Protein AF-A0AAW4HIA3-F1 (afdb_monomer)

Foldseek 3Di:
DLPDDLCRVCVVVVHDSVVSVVVVVVCCVVCVDVDDDDDDDVVVVVLPDDDDDFDADDPDDPVVVVVVVVVLVVDPNRPDDDDDDDPTD

Solvent-accessible surface area (backbone atoms only — not comparable to full-atom values): 5967 Å² total; per-residue (Å²): 124,86,79,64,50,58,68,58,50,9,61,78,72,76,41,60,49,66,67,38,48,53,50,51,53,48,36,41,76,70,54,78,44,85,76,77,81,84,89,77,68,39,74,86,64,85,53,64,80,82,84,89,84,89,57,70,73,82,93,78,58,85,61,55,61,57,54,48,54,61,54,50,76,71,37,87,87,57,87,78,86,74,88,52,91,72,101,45,64

Nearest PDB structures (foldseek):
  8q90-assembly1_B  TM=9.337E-01  e=5.817E-03  Haloferax mediterranei
  2pn6-assembly1_A  TM=8.960E-01  e=1.430E-02  Sulfurisphaera tokodaii
  2efo-assembly1_A  T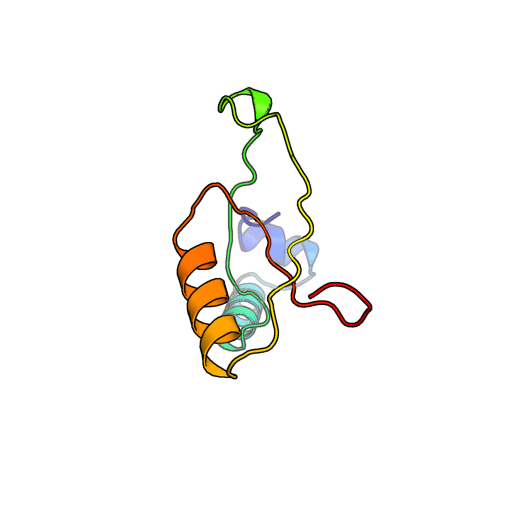M=8.341E-01  e=2.165E-02  Sulfurisphaera tokodaii str. 7
  2pmh-assembly1_A  TM=8.782E-01  e=3.766E-02  Sulfurisphaera tokodaii str. 7
  2dbb-assembly1_B  TM=7.661E-01  e=9.255E-02  Pyrococcus horikoshii OT3

Secondary structure (DSSP, 8-state):
-TT--HHHHHHHTT--HHHHHHHHHHHHHTTSS--------GGGGT---------PPP-S-THHHHHHHHHHTT-TT-------SSS--

Radius of gyration: 20.32 Å; Cα contacts (8 Å, |Δi|>4): 39; chains: 1; bounding box: 42×24×49 Å

Structure (mmCIF, N/CA/C/O backbone):
data_AF-A0AAW4HIA3-F1
#
_entry.id   AF-A0AAW4HIA3-F1
#
loop_
_atom_site.group_PDB
_atom_site.id
_atom_site.type_symbol
_atom_site.label_atom_id
_atom_site.label_alt_id
_atom_site.label_comp_id
_atom_site.label_asym_id
_atom_site.label_entity_id
_atom_site.label_seq_id
_atom_site.pdbx_PDB_ins_code
_atom_site.Cartn_x
_atom_site.Cartn_y
_atom_site.Cartn_z
_atom_site.occupancy
_atom_site.B_iso_or_equiv
_atom_site.auth_seq_id
_atom_site.auth_comp_id
_atom_site.auth_asym_id
_atom_site.auth_atom_id
_atom_site.pdbx_PDB_model_num
ATOM 1 N N . ASP A 1 1 ? -9.601 -4.832 6.895 1.00 90.44 1 ASP A N 1
ATOM 2 C CA . ASP A 1 1 ? -10.353 -3.566 6.965 1.00 90.44 1 ASP A CA 1
ATOM 3 C C . ASP A 1 1 ? -9.506 -2.550 7.715 1.00 90.44 1 ASP A C 1
ATOM 5 O O . ASP A 1 1 ? -9.326 -2.698 8.917 1.00 90.44 1 ASP A O 1
ATOM 9 N N . GLY A 1 2 ? -8.925 -1.587 6.997 1.00 93.62 2 GLY A N 1
ATOM 10 C CA . GLY A 1 2 ? -8.058 -0.559 7.582 1.00 93.62 2 GLY A CA 1
ATOM 11 C C . GLY A 1 2 ? -8.806 0.587 8.273 1.00 93.62 2 GLY A C 1
ATOM 12 O O . GLY A 1 2 ? -8.167 1.418 8.904 1.00 93.62 2 GLY A O 1
ATOM 13 N N . ARG A 1 3 ? -10.143 0.655 8.167 1.00 95.88 3 ARG A N 1
ATOM 14 C CA . ARG A 1 3 ? -10.970 1.723 8.765 1.00 95.88 3 ARG A CA 1
ATOM 15 C C . ARG A 1 3 ? -11.696 1.288 10.037 1.00 95.88 3 ARG A C 1
ATOM 17 O O . ARG A 1 3 ? -12.428 2.085 10.626 1.00 95.88 3 ARG A O 1
ATOM 24 N N . ILE A 1 4 ? -11.532 0.032 10.445 1.00 97.62 4 ILE A N 1
ATOM 25 C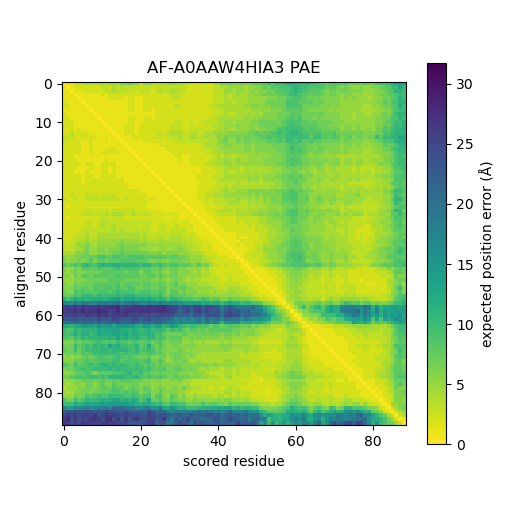 CA . ILE A 1 4 ? -12.145 -0.514 11.653 1.00 97.62 4 ILE A CA 1
ATOM 26 C C . ILE A 1 4 ? -11.772 0.342 12.871 1.00 97.62 4 ILE A C 1
ATOM 28 O O . ILE A 1 4 ? -10.610 0.691 13.080 1.00 97.62 4 ILE A O 1
ATOM 32 N N . SER A 1 5 ? -12.758 0.694 13.697 1.00 97.62 5 SER A N 1
ATOM 33 C CA . SER A 1 5 ? -12.468 1.417 14.935 1.00 97.62 5 SER A CA 1
ATOM 34 C C . SER A 1 5 ? -11.687 0.513 15.890 1.00 97.62 5 SER A C 1
ATOM 36 O O . SER A 1 5 ? -11.935 -0.692 15.959 1.00 97.62 5 SER A O 1
ATOM 38 N N . ASN A 1 6 ? -10.787 1.081 16.695 1.00 97.75 6 ASN A N 1
ATOM 39 C CA . ASN A 1 6 ? -10.052 0.290 17.685 1.00 97.75 6 ASN A CA 1
ATOM 40 C C . ASN A 1 6 ? -10.987 -0.418 18.690 1.00 97.75 6 ASN A C 1
ATOM 42 O O . ASN A 1 6 ? -10.659 -1.493 19.177 1.00 97.75 6 ASN A O 1
ATOM 46 N N . VAL A 1 7 ? -12.165 0.153 18.974 1.00 97.94 7 VAL A N 1
ATOM 47 C CA . VAL A 1 7 ? -13.188 -0.464 19.840 1.00 97.94 7 VAL A CA 1
ATOM 48 C C . VAL A 1 7 ? -13.775 -1.729 19.214 1.00 97.94 7 VAL A C 1
ATOM 50 O O . VAL A 1 7 ? -14.053 -2.692 19.920 1.00 97.94 7 VAL A O 1
ATOM 53 N N . GLU A 1 8 ? -13.991 -1.736 17.903 1.00 98.19 8 GLU A N 1
ATOM 54 C CA . GLU A 1 8 ? -14.507 -2.911 17.200 1.00 98.19 8 GLU A CA 1
ATOM 55 C C . GLU A 1 8 ? -13.400 -3.944 16.962 1.00 98.19 8 GLU A C 1
ATOM 57 O O . GLU A 1 8 ? -13.601 -5.139 17.177 1.00 98.19 8 GLU A O 1
ATOM 62 N N . LEU A 1 9 ? -12.198 -3.485 16.605 1.00 98.06 9 LEU A N 1
ATOM 63 C CA . LEU A 1 9 ? -11.026 -4.343 16.468 1.00 98.06 9 LEU A CA 1
ATOM 64 C C . LEU A 1 9 ? -10.727 -5.087 17.773 1.00 98.06 9 LEU A C 1
ATOM 66 O O . LEU A 1 9 ? -10.520 -6.298 17.740 1.00 98.06 9 LEU A O 1
ATOM 70 N N . SER A 1 10 ? -10.762 -4.391 18.914 1.00 98.19 10 SER A N 1
ATOM 71 C CA . SER A 1 10 ? -10.461 -4.977 20.223 1.00 98.19 10 SER A CA 1
ATOM 72 C C . SER A 1 10 ? -11.425 -6.104 20.595 1.00 98.19 10 SER A C 1
ATOM 74 O O . SER A 1 10 ? -10.978 -7.155 21.058 1.00 98.19 10 SER A O 1
ATOM 76 N N . LYS A 1 11 ? -12.722 -5.947 20.291 1.00 98.06 11 LYS A N 1
ATOM 77 C CA . LYS A 1 11 ? -13.729 -7.009 20.450 1.00 98.06 11 LYS A CA 1
ATOM 78 C C . LYS A 1 11 ? -13.398 -8.234 19.601 1.00 98.06 11 LYS A C 1
ATOM 80 O O . LYS A 1 11 ? -13.437 -9.347 20.116 1.00 98.06 11 LYS A O 1
ATOM 85 N N . ARG A 1 12 ? -13.037 -8.039 18.327 1.00 97.88 12 ARG A N 1
ATOM 86 C CA . ARG A 1 12 ? -12.722 -9.145 17.400 1.00 97.88 12 ARG A CA 1
ATOM 87 C C . ARG A 1 12 ? -11.488 -9.941 17.808 1.00 97.88 12 ARG A C 1
ATOM 89 O O . ARG A 1 12 ? -11.426 -11.133 17.533 1.00 97.88 12 ARG A O 1
ATOM 96 N N . VAL A 1 13 ? -10.517 -9.295 18.452 1.00 97.19 13 VAL A N 1
ATOM 97 C CA . VAL A 1 13 ? -9.258 -9.935 18.871 1.00 97.19 13 VAL A CA 1
ATOM 98 C C . VAL A 1 13 ? -9.224 -10.316 20.355 1.00 97.19 13 VAL A C 1
ATOM 100 O O . VAL A 1 13 ? -8.190 -10.779 20.833 1.00 97.19 13 VAL A O 1
ATOM 103 N N . GLY A 1 14 ? -10.325 -10.125 21.091 1.00 97.19 14 GLY A N 1
ATOM 104 C CA . GLY A 1 14 ? -10.447 -10.526 22.497 1.00 97.19 14 GLY A CA 1
ATOM 105 C C . GLY A 1 14 ? -9.591 -9.709 23.473 1.00 97.19 14 GLY A C 1
ATOM 106 O O . GLY A 1 14 ? -9.116 -10.251 24.469 1.00 97.19 14 GLY A O 1
ATOM 107 N N . LEU A 1 15 ? -9.368 -8.419 23.199 1.00 97.06 15 LEU A N 1
ATOM 108 C CA . LEU A 1 15 ? -8.590 -7.512 24.053 1.00 97.06 15 LEU A CA 1
ATOM 109 C C . LEU A 1 15 ? -9.445 -6.338 24.540 1.00 97.06 15 LEU A C 1
ATOM 111 O O . LEU A 1 15 ? -10.410 -5.940 23.890 1.00 97.06 15 LEU A O 1
ATOM 115 N N . SER A 1 16 ? -9.061 -5.714 25.657 1.00 98.00 16 SER A N 1
ATOM 116 C CA . SER A 1 16 ? -9.609 -4.397 25.993 1.00 98.00 16 SER A CA 1
ATOM 117 C C . SER A 1 16 ? -9.075 -3.325 25.018 1.00 98.00 16 SER A C 1
ATOM 119 O O . SER A 1 16 ? -8.024 -3.518 24.394 1.00 98.00 16 SER A O 1
ATOM 121 N N . PRO A 1 17 ? -9.777 -2.188 24.836 1.00 97.88 17 PRO A N 1
ATOM 122 C CA . PRO A 1 17 ? -9.399 -1.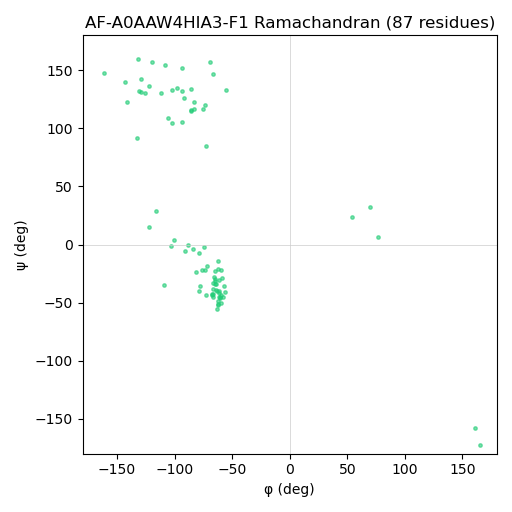192 23.828 1.00 97.88 17 PRO A CA 1
ATOM 123 C C . PRO A 1 17 ? -7.964 -0.657 23.962 1.00 97.88 17 PRO A C 1
ATOM 125 O O . PRO A 1 17 ? -7.275 -0.519 22.954 1.00 97.88 17 PRO A O 1
ATOM 128 N N . THR A 1 18 ? -7.489 -0.396 25.182 1.00 98.19 18 THR A N 1
ATOM 129 C CA . THR A 1 18 ? -6.146 0.157 25.434 1.00 98.19 18 THR A CA 1
ATOM 130 C C . THR A 1 18 ? -5.000 -0.771 24.989 1.00 98.19 18 THR A C 1
ATOM 132 O O . THR A 1 18 ? -4.186 -0.336 24.174 1.00 98.19 18 THR A O 1
ATOM 135 N N . PRO A 1 19 ? -4.905 -2.045 25.433 1.00 98.00 19 PRO A N 1
ATOM 136 C CA . PRO A 1 19 ? -3.851 -2.955 24.974 1.00 98.00 19 PRO A CA 1
ATOM 137 C C . PRO A 1 19 ? -3.960 -3.314 23.486 1.00 98.00 19 PRO A C 1
ATOM 139 O O . PRO A 1 19 ? -2.938 -3.578 22.854 1.00 98.00 19 PRO A O 1
ATOM 142 N N . CYS A 1 20 ? -5.166 -3.298 22.906 1.00 98.44 20 CYS A N 1
ATOM 143 C CA . CYS A 1 20 ? -5.339 -3.442 21.459 1.00 98.44 20 CYS A CA 1
ATOM 144 C C . CYS A 1 20 ? -4.664 -2.287 20.703 1.00 98.44 20 CYS A C 1
ATOM 146 O O . CYS A 1 20 ? -3.855 -2.531 19.806 1.00 98.44 20 CYS A O 1
ATOM 148 N N . LEU A 1 21 ? -4.919 -1.044 21.127 1.00 98.06 21 LEU A N 1
ATOM 149 C CA . LEU A 1 21 ? -4.340 0.146 20.504 1.00 98.06 21 LEU A CA 1
ATOM 150 C C . LEU A 1 21 ? -2.810 0.142 20.577 1.00 98.06 21 LEU A C 1
ATOM 152 O O . LEU A 1 21 ? -2.139 0.388 19.578 1.00 98.06 21 LEU A O 1
ATOM 156 N N . GLU A 1 22 ? -2.246 -0.188 21.740 1.00 98.31 22 GLU A N 1
ATOM 157 C CA . GLU A 1 22 ? -0.790 -0.259 21.911 1.00 98.31 22 GLU A CA 1
ATOM 158 C C . GLU A 1 22 ? -0.149 -1.359 21.056 1.00 98.31 22 GLU A C 1
ATOM 160 O O . GLU A 1 22 ? 0.957 -1.184 20.537 1.00 98.31 22 GLU A O 1
ATOM 165 N N . ARG A 1 23 ? -0.849 -2.481 20.842 1.00 98.19 23 ARG A N 1
ATOM 166 C CA . ARG A 1 23 ? -0.382 -3.539 19.940 1.00 98.19 23 ARG A CA 1
ATOM 167 C C . ARG A 1 23 ? -0.355 -3.067 18.489 1.00 98.19 23 ARG A C 1
ATOM 169 O O . ARG A 1 23 ? 0.647 -3.312 17.822 1.00 98.19 23 ARG A O 1
ATOM 176 N N . VAL A 1 24 ? -1.402 -2.385 18.024 1.00 98.19 24 VAL A N 1
ATOM 177 C CA . VAL A 1 24 ? -1.444 -1.802 16.671 1.00 98.19 24 VAL A CA 1
ATOM 178 C C . VAL A 1 24 ? -0.308 -0.792 16.497 1.00 98.19 24 VAL A C 1
ATOM 180 O O . VAL A 1 24 ? 0.516 -0.964 15.604 1.00 98.19 24 VAL A O 1
ATOM 183 N N . ARG A 1 25 ? -0.150 0.153 17.432 1.00 98.06 25 ARG A N 1
ATOM 184 C CA . ARG A 1 25 ? 0.954 1.134 17.424 1.00 98.06 25 ARG A CA 1
ATOM 185 C C . ARG A 1 25 ? 2.336 0.493 17.419 1.00 98.06 25 ARG A C 1
ATOM 187 O O . ARG A 1 25 ? 3.283 1.029 16.849 1.00 98.06 25 ARG A O 1
ATOM 194 N N . ARG A 1 26 ? 2.506 -0.638 18.108 1.00 98.50 26 ARG A N 1
ATOM 195 C CA . ARG A 1 26 ? 3.768 -1.386 18.076 1.00 98.50 26 ARG A CA 1
ATOM 196 C C . ARG A 1 26 ? 4.020 -1.989 16.696 1.00 98.50 26 ARG A C 1
ATOM 198 O O . ARG A 1 26 ? 5.146 -1.893 16.229 1.00 98.50 26 ARG A O 1
ATOM 205 N N . LEU A 1 27 ? 3.004 -2.572 16.062 1.00 98.38 27 LEU A N 1
ATOM 206 C CA . LEU A 1 27 ? 3.121 -3.132 14.712 1.00 98.38 27 LEU A CA 1
ATOM 207 C C . LEU A 1 27 ? 3.418 -2.047 13.667 1.00 98.38 27 LEU A C 1
ATOM 209 O O . LEU A 1 27 ? 4.258 -2.270 12.801 1.00 98.38 27 LEU A O 1
ATOM 213 N N . GLU A 1 28 ? 2.8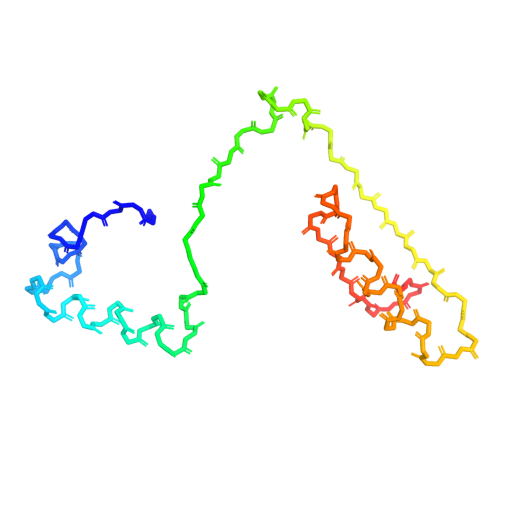03 -0.871 13.799 1.00 98.25 28 GLU A N 1
ATOM 214 C CA . GLU A 1 28 ? 3.105 0.313 12.981 1.00 98.25 28 GLU A CA 1
ATOM 215 C C . GLU A 1 28 ? 4.557 0.770 13.180 1.00 98.25 28 GLU A C 1
ATOM 217 O O . GLU A 1 28 ? 5.317 0.856 12.222 1.00 98.25 28 GLU A O 1
ATOM 222 N N . ARG A 1 29 ? 4.998 0.973 14.432 1.00 98.38 29 ARG A N 1
ATOM 223 C CA . ARG A 1 29 ? 6.388 1.381 14.728 1.00 98.38 29 ARG A CA 1
ATOM 224 C C . ARG A 1 29 ? 7.438 0.372 14.268 1.00 98.38 29 ARG A C 1
ATOM 226 O O . ARG A 1 29 ? 8.562 0.760 13.981 1.00 98.38 29 ARG A O 1
ATOM 233 N N . GLN A 1 30 ? 7.097 -0.913 14.258 1.00 98.50 30 GLN A N 1
ATOM 234 C CA . GLN A 1 30 ? 7.985 -1.986 13.809 1.00 98.50 30 GLN A CA 1
ATOM 235 C C . GLN A 1 30 ? 7.971 -2.182 12.286 1.00 98.50 30 GLN A C 1
ATOM 237 O O . GLN A 1 30 ? 8.719 -3.018 11.79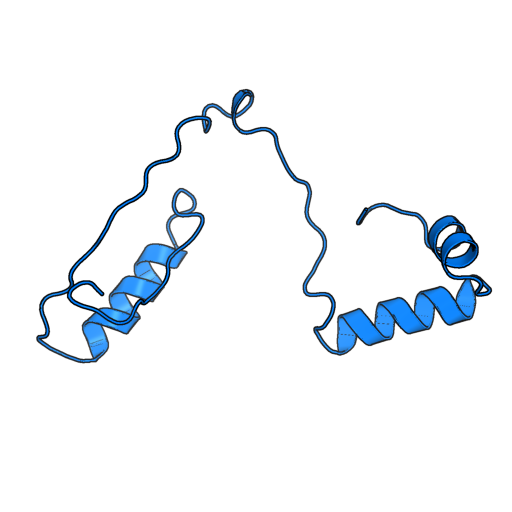1 1.00 98.50 30 GLN A O 1
ATOM 242 N N . GLY A 1 31 ? 7.129 -1.452 11.547 1.00 98.00 31 GLY A N 1
ATOM 243 C CA . GLY A 1 31 ? 7.024 -1.568 10.093 1.0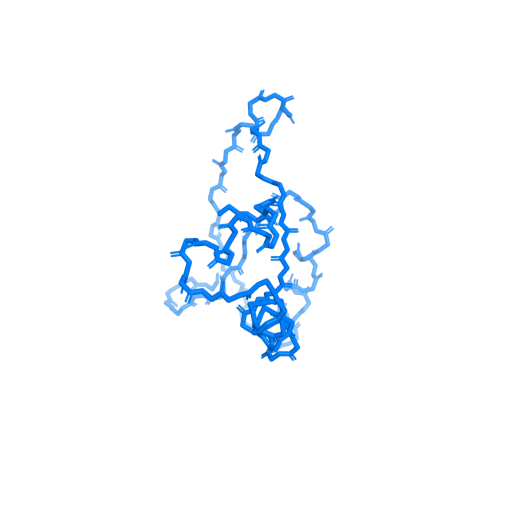0 98.00 31 GLY A CA 1
ATOM 244 C C . GLY A 1 31 ? 6.257 -2.799 9.603 1.00 98.00 31 GLY A C 1
ATOM 245 O O . GLY A 1 31 ? 6.182 -3.019 8.400 1.00 98.00 31 GLY A O 1
ATOM 246 N N . TYR A 1 32 ? 5.645 -3.587 10.499 1.00 98.06 32 TYR A N 1
ATOM 247 C CA . TYR A 1 32 ? 4.738 -4.670 10.092 1.00 98.06 32 TYR A CA 1
ATOM 248 C C . TYR A 1 32 ? 3.469 -4.122 9.434 1.00 98.06 32 TYR A C 1
ATOM 250 O O . TYR A 1 32 ? 2.900 -4.764 8.556 1.00 98.06 32 TYR A O 1
ATOM 258 N N . ILE A 1 33 ? 3.015 -2.946 9.876 1.00 97.94 33 ILE A N 1
ATOM 259 C CA . ILE A 1 33 ? 1.970 -2.174 9.204 1.00 97.94 33 ILE A CA 1
ATOM 260 C C . ILE A 1 33 ? 2.667 -0.996 8.528 1.00 97.94 33 ILE A C 1
ATOM 262 O O . ILE A 1 33 ? 3.143 -0.091 9.207 1.00 97.94 33 ILE A O 1
ATOM 266 N N . THR A 1 34 ? 2.736 -1.024 7.198 1.00 97.50 34 THR A N 1
ATOM 267 C CA . THR A 1 34 ? 3.389 0.018 6.389 1.00 97.50 34 THR A CA 1
ATOM 268 C C . THR A 1 34 ? 2.496 1.237 6.165 1.00 97.50 34 THR A C 1
ATOM 270 O O . THR A 1 34 ? 2.993 2.334 5.934 1.00 97.50 34 THR A O 1
ATOM 273 N N . GLY A 1 35 ? 1.177 1.068 6.264 1.00 96.44 35 GLY A N 1
ATOM 274 C CA . GLY A 1 35 ? 0.214 2.150 6.133 1.00 96.44 35 GLY A CA 1
ATOM 275 C C . GLY A 1 35 ? -1.211 1.649 5.930 1.00 96.44 35 GLY A C 1
ATOM 276 O O . GLY A 1 35 ? -1.497 0.453 6.003 1.00 96.44 35 GLY A O 1
ATOM 277 N N . TYR A 1 36 ? -2.105 2.593 5.655 1.00 96.62 36 TYR A N 1
ATOM 278 C CA . TYR A 1 36 ? -3.511 2.345 5.357 1.00 96.62 36 TYR A CA 1
ATOM 279 C C . TYR A 1 36 ? -3.871 3.107 4.084 1.00 96.62 36 TYR A C 1
ATOM 281 O O . TYR A 1 36 ? -3.562 4.290 3.970 1.00 96.62 36 TYR A O 1
ATOM 289 N N . THR A 1 37 ? -4.536 2.444 3.140 1.00 96.81 37 THR A N 1
ATOM 290 C CA . THR A 1 37 ? -4.954 3.054 1.873 1.00 96.81 37 THR A CA 1
ATOM 291 C C . THR A 1 37 ? -6.417 2.746 1.564 1.00 96.81 37 THR A C 1
ATOM 293 O O . THR A 1 37 ? -7.000 1.805 2.115 1.00 96.81 37 THR A O 1
ATOM 296 N N . ALA A 1 38 ? -7.016 3.554 0.693 1.00 96.62 38 ALA A N 1
ATOM 297 C CA . ALA A 1 38 ? -8.306 3.263 0.088 1.00 96.62 38 ALA A CA 1
ATOM 298 C C . ALA A 1 38 ? -8.079 2.552 -1.249 1.00 96.62 38 ALA A C 1
ATOM 300 O O . ALA A 1 38 ? -7.290 3.007 -2.071 1.00 96.62 38 ALA A O 1
ATOM 301 N N . LEU A 1 39 ? -8.796 1.454 -1.477 1.00 95.31 39 LEU A N 1
ATOM 302 C CA . LEU A 1 39 ? -8.837 0.813 -2.786 1.00 95.31 39 LEU A CA 1
ATOM 303 C C . LEU A 1 39 ? -9.924 1.495 -3.610 1.00 95.31 39 LEU A C 1
ATOM 305 O O . LEU A 1 39 ? -11.101 1.459 -3.242 1.00 95.31 39 LEU A O 1
ATOM 309 N N . LEU A 1 40 ? -9.514 2.158 -4.686 1.00 94.75 40 LEU A N 1
ATOM 310 C CA . LEU A 1 40 ? -10.416 2.846 -5.599 1.00 94.75 40 LEU A CA 1
ATOM 311 C C . LEU A 1 40 ? -10.792 1.919 -6.755 1.00 94.75 40 LEU A C 1
ATOM 313 O O . LEU A 1 40 ?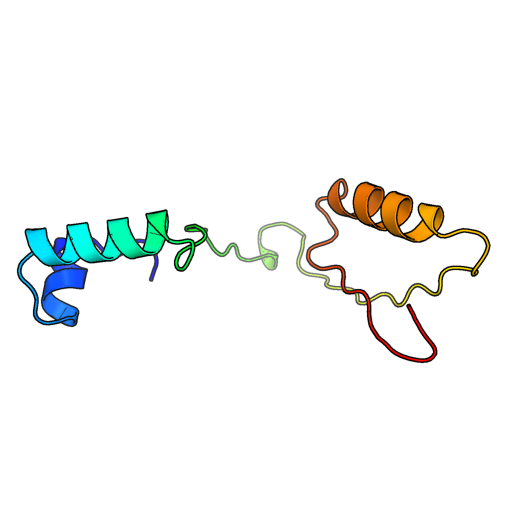 -10.025 1.033 -7.120 1.00 94.75 40 LEU A O 1
ATOM 317 N N . ASN A 1 41 ? -11.979 2.117 -7.325 1.00 95.62 41 ASN A N 1
ATOM 318 C CA . ASN A 1 41 ? -12.406 1.361 -8.496 1.00 95.62 41 ASN A CA 1
ATOM 319 C C . ASN A 1 41 ? -11.888 2.055 -9.774 1.00 95.62 41 ASN A C 1
ATOM 321 O O . ASN A 1 41 ? -12.354 3.159 -10.070 1.00 95.62 41 ASN A O 1
ATOM 325 N N . PRO A 1 42 ? -10.994 1.418 -10.557 1.00 94.06 42 PRO A N 1
ATOM 326 C CA . PRO A 1 42 ? -10.389 2.039 -11.737 1.00 94.06 42 PRO A CA 1
ATOM 327 C C . PRO A 1 42 ? -11.380 2.353 -12.868 1.00 94.06 42 PRO A C 1
ATOM 329 O O . PRO A 1 42 ? -11.125 3.239 -13.679 1.00 94.06 42 PRO A O 1
ATOM 332 N N . GLN A 1 43 ? -12.533 1.671 -12.922 1.00 95.00 43 GLN A N 1
ATOM 333 C CA . GLN A 1 43 ? -13.567 1.904 -13.944 1.00 95.00 43 GLN A CA 1
ATOM 334 C C . GLN A 1 43 ? -14.199 3.293 -13.844 1.00 95.00 43 GLN A C 1
ATOM 336 O O . GLN A 1 43 ? -14.622 3.843 -14.853 1.00 95.00 43 GLN A O 1
ATOM 341 N N . TYR A 1 44 ? -14.257 3.860 -12.638 1.00 96.62 44 TYR A N 1
ATOM 342 C CA . TYR A 1 44 ? -14.781 5.209 -12.414 1.00 96.62 44 TYR A CA 1
ATOM 343 C C . TYR A 1 44 ? -13.711 6.298 -12.556 1.00 96.62 44 TYR A C 1
ATOM 345 O O . TYR A 1 44 ? -14.014 7.469 -12.347 1.00 96.62 44 TYR A O 1
ATOM 353 N N . LEU A 1 45 ? -12.468 5.915 -12.854 1.00 92.75 45 LEU A N 1
ATOM 354 C CA . LEU A 1 45 ? -11.303 6.799 -12.895 1.00 92.75 45 LEU A CA 1
ATOM 355 C C . LEU A 1 45 ? -10.615 6.793 -14.267 1.00 92.75 45 LEU A C 1
ATOM 357 O O . LEU A 1 45 ? -9.459 7.187 -14.358 1.00 92.75 45 LEU A O 1
ATOM 361 N N . ASP A 1 46 ? -11.284 6.283 -15.305 1.00 90.94 46 ASP A N 1
ATOM 362 C CA . ASP A 1 46 ? -10.723 6.110 -16.654 1.00 90.94 46 ASP A CA 1
ATOM 363 C C . ASP A 1 46 ? -9.399 5.309 -16.693 1.00 90.94 46 ASP A C 1
ATOM 365 O O . ASP A 1 46 ? -8.642 5.376 -17.656 1.00 90.94 46 ASP A O 1
ATOM 369 N N . ALA A 1 47 ? -9.151 4.477 -15.674 1.00 91.00 47 ALA A N 1
ATOM 370 C CA . ALA A 1 47 ? -7.925 3.693 -15.478 1.00 91.00 47 ALA A CA 1
ATOM 371 C C . ALA A 1 47 ? -8.191 2.175 -15.536 1.00 91.00 47 ALA A C 1
ATOM 373 O O . ALA A 1 47 ? -7.547 1.375 -14.863 1.00 91.00 47 ALA A O 1
ATOM 374 N N . SER A 1 48 ? -9.212 1.762 -16.293 1.00 92.56 48 SER A N 1
ATOM 375 C CA . SER A 1 48 ? -9.668 0.362 -16.329 1.00 92.56 48 SER A CA 1
ATOM 376 C C . SER A 1 48 ? -8.772 -0.579 -17.138 1.00 92.56 48 SER A C 1
ATOM 378 O O . SER A 1 48 ? -8.810 -1.791 -16.918 1.00 92.56 48 SER A O 1
ATOM 380 N N . LEU A 1 49 ? -7.981 -0.041 -18.069 1.00 93.81 49 LEU A N 1
ATOM 381 C CA . LEU A 1 49 ? -7.045 -0.817 -18.871 1.00 93.81 49 LEU A CA 1
ATOM 382 C C . LEU A 1 49 ? -5.748 -1.030 -18.089 1.00 93.81 49 LEU A C 1
ATOM 384 O 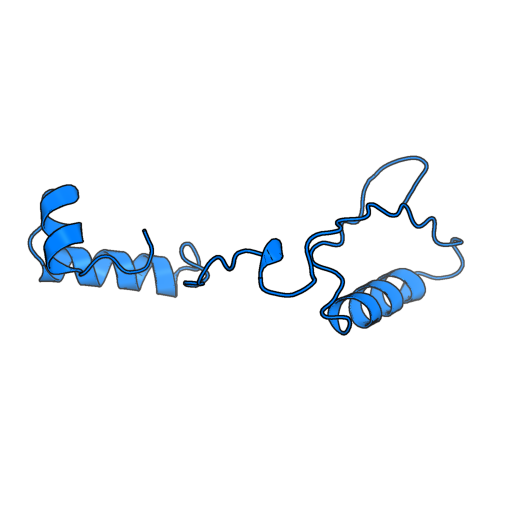O . LEU A 1 49 ? -5.079 -0.071 -17.722 1.00 93.81 49 LEU A O 1
ATOM 388 N N . VAL A 1 50 ? -5.373 -2.293 -17.900 1.00 94.00 50 VAL A N 1
ATOM 389 C CA . VAL A 1 50 ? -4.084 -2.687 -17.324 1.00 94.00 50 VAL A CA 1
ATOM 390 C C . VAL A 1 50 ? -3.259 -3.363 -18.412 1.00 94.00 50 VAL A C 1
ATOM 392 O O . VAL A 1 50 ? -3.754 -4.255 -19.104 1.00 94.00 50 VAL A O 1
ATOM 395 N N . VAL A 1 51 ? -2.009 -2.934 -18.563 1.00 95.12 51 VAL A N 1
ATOM 396 C CA . VAL A 1 51 ? -1.060 -3.465 -19.548 1.00 95.12 51 VAL A CA 1
ATOM 397 C C . VAL A 1 51 ? 0.175 -3.975 -18.813 1.00 95.12 51 VAL A C 1
ATOM 399 O O . VAL A 1 51 ? 0.678 -3.306 -17.917 1.00 95.12 51 VAL A O 1
ATOM 402 N N . PHE A 1 52 ? 0.669 -5.148 -19.212 1.00 94.00 52 PHE A N 1
ATOM 403 C CA . PHE A 1 52 ? 1.947 -5.694 -18.757 1.00 94.00 52 PHE A CA 1
ATOM 404 C C . PHE A 1 52 ? 2.999 -5.482 -19.846 1.00 94.00 52 PHE A C 1
ATOM 406 O O . PHE A 1 52 ? 2.732 -5.747 -21.020 1.00 94.00 52 PHE A O 1
ATOM 413 N N . VAL A 1 53 ? 4.175 -4.989 -19.459 1.00 92.06 53 VAL A N 1
ATOM 414 C CA . VAL A 1 53 ? 5.286 -4.683 -20.369 1.00 92.06 53 VAL A CA 1
ATOM 415 C C . VAL A 1 53 ? 6.552 -5.342 -19.835 1.00 92.06 53 VAL A C 1
ATOM 417 O O . VAL A 1 53 ? 6.879 -5.186 -18.663 1.00 92.06 53 VAL A O 1
ATOM 420 N N . GLU A 1 54 ? 7.264 -6.054 -20.704 1.00 89.50 54 GLU A N 1
ATOM 421 C CA . GLU A 1 54 ? 8.589 -6.619 -20.428 1.00 89.50 54 GLU A CA 1
ATOM 422 C C . GLU A 1 54 ? 9.667 -5.690 -21.007 1.00 89.50 54 GLU A C 1
ATOM 424 O O . GLU A 1 54 ? 9.521 -5.203 -22.133 1.00 89.50 54 GLU A O 1
ATOM 429 N N . ILE A 1 55 ? 10.732 -5.405 -20.246 1.00 87.19 55 ILE A N 1
ATOM 430 C CA . ILE A 1 55 ? 11.725 -4.376 -20.599 1.00 87.19 55 ILE A CA 1
ATOM 431 C C . ILE A 1 55 ? 13.150 -4.911 -20.430 1.00 87.19 55 ILE A C 1
ATOM 433 O O . ILE A 1 55 ? 13.796 -4.714 -19.413 1.00 87.19 55 ILE A O 1
ATOM 437 N N . THR A 1 56 ? 13.725 -5.470 -21.490 1.00 85.06 56 THR A N 1
ATOM 438 C CA . THR A 1 56 ? 15.139 -5.866 -21.469 1.00 85.06 56 THR A CA 1
ATOM 439 C C . THR A 1 56 ? 16.073 -4.657 -21.587 1.00 85.06 56 THR A C 1
ATOM 441 O O . THR A 1 56 ? 16.115 -3.985 -22.622 1.00 85.06 56 THR A O 1
ATOM 444 N N . LEU A 1 57 ? 16.878 -4.400 -20.552 1.00 82.62 57 LEU A N 1
ATOM 445 C CA . LEU A 1 57 ? 17.901 -3.351 -20.566 1.00 82.62 57 LEU A CA 1
ATOM 446 C C . LEU A 1 57 ? 19.213 -3.868 -21.177 1.00 82.62 57 LEU A C 1
ATOM 448 O O . LEU A 1 57 ? 19.711 -4.940 -20.838 1.00 82.62 57 LEU A O 1
ATOM 452 N N . ASN A 1 58 ? 19.810 -3.091 -22.084 1.00 76.75 58 ASN A N 1
ATOM 453 C CA . ASN A 1 58 ? 21.082 -3.467 -22.697 1.00 76.75 58 ASN A CA 1
ATOM 454 C C . ASN A 1 58 ? 22.225 -3.276 -21.681 1.00 76.75 58 ASN A C 1
ATOM 456 O O . ASN A 1 58 ? 22.438 -2.172 -21.173 1.00 76.75 58 ASN A O 1
ATOM 460 N N . ARG A 1 59 ? 22.951 -4.354 -21.361 1.00 66.88 59 ARG A N 1
ATOM 461 C CA . ARG A 1 59 ? 23.951 -4.403 -20.279 1.00 66.88 59 ARG A CA 1
ATOM 462 C C . ARG A 1 59 ? 25.220 -3.631 -20.654 1.00 66.88 59 ARG A C 1
ATOM 464 O O . ARG A 1 59 ? 26.180 -4.208 -21.155 1.00 66.88 59 ARG A O 1
ATOM 471 N N . GLY A 1 60 ? 25.212 -2.317 -20.426 1.00 61.66 60 GLY A N 1
ATOM 472 C CA . GLY A 1 60 ? 26.355 -1.432 -20.680 1.00 61.66 60 GLY A CA 1
ATOM 473 C C . GLY A 1 60 ? 27.042 -0.894 -19.424 1.00 61.66 60 GLY A C 1
ATOM 474 O O . GLY A 1 60 ? 28.262 -0.755 -19.421 1.00 61.66 60 GLY A O 1
ATOM 475 N N . ALA A 1 61 ? 26.295 -0.619 -18.351 1.00 64.69 61 ALA A N 1
ATOM 476 C CA . ALA A 1 61 ? 26.858 -0.105 -17.108 1.00 64.69 61 ALA A CA 1
ATOM 477 C C . ALA A 1 61 ? 25.896 -0.318 -15.911 1.00 64.69 61 ALA A C 1
ATOM 479 O O . ALA A 1 61 ? 24.678 -0.317 -16.099 1.00 64.69 61 ALA A O 1
ATOM 480 N N . PRO A 1 62 ? 26.415 -0.539 -14.683 1.00 66.06 62 PRO A N 1
ATOM 481 C CA . PRO A 1 62 ? 25.606 -0.789 -13.479 1.00 66.06 62 PRO A CA 1
ATOM 482 C C . PRO A 1 62 ? 24.639 0.344 -13.103 1.00 66.06 62 PRO A C 1
ATOM 484 O O . PRO A 1 62 ? 23.664 0.114 -12.395 1.00 66.06 62 PRO A O 1
ATOM 487 N N . ASP A 1 63 ? 24.908 1.560 -13.570 1.00 78.94 63 ASP A N 1
ATOM 488 C CA . ASP A 1 63 ? 24.130 2.769 -13.300 1.00 78.94 63 ASP A CA 1
ATOM 489 C C . ASP A 1 63 ? 22.790 2.811 -14.055 1.00 78.94 63 ASP A C 1
ATOM 491 O O . ASP A 1 63 ? 21.859 3.485 -13.613 1.00 78.94 63 ASP A O 1
ATO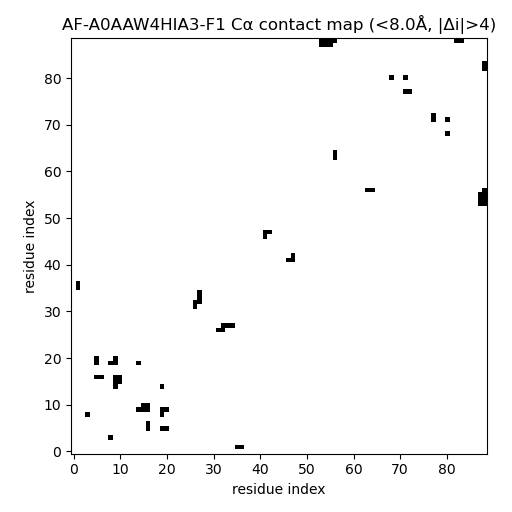M 495 N N . VAL A 1 64 ? 22.658 2.065 -15.157 1.00 82.06 64 VAL A N 1
ATOM 496 C CA . VAL A 1 64 ? 21.449 2.052 -15.996 1.00 82.06 64 VAL A CA 1
ATOM 497 C C . VAL A 1 64 ? 20.234 1.523 -15.229 1.00 82.06 64 VAL A C 1
ATOM 499 O O . VAL A 1 64 ? 19.149 2.090 -15.341 1.00 82.06 64 VAL A O 1
ATOM 502 N N . PHE A 1 65 ? 20.403 0.484 -14.406 1.00 81.12 65 PHE A N 1
ATOM 503 C CA . PHE A 1 65 ? 19.306 -0.093 -13.619 1.00 81.12 65 PHE A CA 1
ATOM 504 C C . PHE A 1 65 ? 18.784 0.873 -12.553 1.00 81.12 65 PHE A C 1
ATOM 506 O O . PHE A 1 65 ? 17.576 1.017 -12.375 1.00 81.12 65 PHE A O 1
ATOM 513 N N . GLU A 1 66 ? 19.688 1.562 -11.855 1.00 83.75 66 GLU A N 1
ATOM 514 C CA . GLU A 1 66 ? 19.319 2.531 -10.821 1.00 83.75 66 GLU A CA 1
ATOM 515 C C . GLU A 1 66 ? 18.625 3.755 -11.431 1.00 83.75 66 GLU A C 1
ATOM 517 O O . GLU A 1 66 ? 17.591 4.206 -10.925 1.00 83.75 66 GLU A O 1
ATOM 522 N N . GLN A 1 67 ? 19.144 4.251 -12.560 1.00 87.69 67 GLN A N 1
ATOM 523 C CA . GLN A 1 67 ? 18.529 5.342 -13.317 1.00 87.69 67 GLN A CA 1
ATOM 524 C C . GLN A 1 67 ? 17.136 4.957 -13.820 1.00 87.69 67 GLN A C 1
ATOM 526 O O . GLN A 1 67 ? 16.196 5.740 -13.665 1.00 87.69 67 GLN A O 1
ATOM 531 N N . PHE A 1 68 ? 16.988 3.749 -14.368 1.00 88.44 68 PHE A N 1
ATOM 532 C CA . PHE A 1 68 ? 15.708 3.235 -14.842 1.00 88.44 68 PHE A CA 1
ATOM 533 C C . PHE A 1 68 ? 14.690 3.115 -13.702 1.00 88.44 68 PHE A C 1
ATOM 535 O O . PHE A 1 68 ? 13.604 3.685 -13.795 1.00 88.44 68 PHE A O 1
ATOM 542 N N . ASN A 1 69 ? 15.057 2.470 -12.590 1.00 86.69 69 ASN A N 1
ATOM 543 C CA . ASN A 1 69 ? 14.171 2.315 -11.434 1.00 86.69 69 ASN A CA 1
ATOM 544 C C . ASN A 1 69 ? 13.738 3.681 -10.867 1.00 86.69 69 ASN A C 1
ATOM 546 O O . ASN A 1 69 ? 12.559 3.922 -10.614 1.00 86.69 69 ASN A O 1
ATOM 550 N N . THR A 1 70 ? 14.678 4.625 -10.757 1.00 90.00 70 THR A N 1
ATOM 551 C CA . THR A 1 70 ? 14.386 5.993 -10.298 1.00 90.00 70 THR A CA 1
ATOM 552 C C . THR A 1 70 ? 13.465 6.749 -11.259 1.00 90.00 70 THR A C 1
ATOM 554 O O . THR A 1 70 ? 12.675 7.588 -10.825 1.00 90.00 70 THR A O 1
ATOM 557 N N . ALA A 1 71 ? 13.574 6.505 -12.567 1.00 91.69 71 ALA A N 1
ATOM 558 C CA . ALA A 1 71 ? 12.704 7.118 -13.564 1.00 91.69 71 ALA A CA 1
ATOM 559 C C . ALA A 1 71 ? 11.288 6.526 -13.518 1.00 91.69 71 ALA A C 1
ATOM 561 O O . ALA A 1 71 ? 10.322 7.286 -13.521 1.00 91.69 71 ALA A O 1
ATOM 562 N N . VAL A 1 72 ? 11.169 5.199 -13.406 1.00 93.38 72 VAL A N 1
ATOM 563 C CA . VAL A 1 72 ? 9.887 4.482 -13.322 1.00 93.38 72 VAL A CA 1
ATOM 564 C C . VAL A 1 72 ? 9.080 4.904 -12.097 1.00 93.38 72 VAL A C 1
ATOM 566 O O . VAL A 1 72 ? 7.892 5.176 -12.222 1.00 93.38 72 VAL A O 1
ATOM 569 N N . GLN A 1 73 ? 9.721 5.072 -10.938 1.00 92.38 73 GLN A N 1
ATOM 570 C CA . GLN A 1 73 ? 9.048 5.512 -9.704 1.00 92.38 73 GLN A CA 1
ATOM 571 C C . GLN A 1 73 ? 8.416 6.913 -9.782 1.00 92.38 73 GLN A C 1
ATOM 573 O O . GLN A 1 73 ? 7.647 7.280 -8.898 1.00 92.38 73 GLN A O 1
ATOM 578 N N . LYS A 1 74 ? 8.754 7.719 -10.796 1.00 94.19 74 LYS A N 1
ATOM 579 C CA . LYS A 1 74 ? 8.176 9.060 -11.004 1.00 94.19 74 LYS A CA 1
ATOM 580 C C . LYS A 1 74 ? 6.929 9.041 -11.887 1.00 94.19 74 LYS A C 1
ATOM 582 O O . LYS A 1 74 ? 6.343 10.098 -12.107 1.00 94.19 74 LYS A O 1
ATOM 587 N N . LEU A 1 75 ? 6.581 7.886 -12.451 1.00 94.06 75 LEU A N 1
ATOM 588 C CA . LEU A 1 75 ? 5.447 7.723 -13.348 1.00 94.06 75 LEU A CA 1
ATOM 589 C C . LEU A 1 75 ? 4.298 7.078 -12.576 1.00 94.06 75 LEU A C 1
ATOM 591 O O . LEU A 1 75 ? 4.314 5.876 -12.333 1.00 94.06 75 LEU A O 1
ATOM 595 N N . ASP A 1 76 ? 3.290 7.879 -12.228 1.00 90.12 76 ASP A N 1
ATOM 596 C CA . ASP A 1 76 ? 2.123 7.428 -11.452 1.00 90.12 76 ASP A CA 1
ATOM 597 C C . ASP A 1 76 ? 1.298 6.343 -12.175 1.00 90.12 76 ASP A C 1
ATOM 599 O O . ASP A 1 76 ? 0.572 5.579 -11.539 1.00 90.12 76 ASP A O 1
ATOM 603 N N . ASP A 1 77 ? 1.435 6.244 -13.501 1.00 90.69 77 ASP A N 1
ATOM 604 C CA . ASP A 1 77 ? 0.779 5.224 -14.325 1.00 90.69 77 ASP A CA 1
ATOM 605 C C . ASP A 1 77 ? 1.384 3.820 -14.126 1.00 90.69 77 ASP A C 1
ATOM 607 O O . ASP A 1 77 ? 0.747 2.814 -14.455 1.00 90.69 77 ASP A O 1
ATOM 611 N N . ILE A 1 78 ? 2.606 3.727 -13.584 1.00 93.88 78 ILE A N 1
ATOM 612 C CA . ILE A 1 78 ? 3.274 2.453 -13.307 1.00 93.88 78 ILE A CA 1
ATOM 613 C C . ILE A 1 78 ? 2.987 2.047 -11.862 1.00 93.88 78 ILE A C 1
ATOM 615 O O . ILE A 1 78 ? 3.559 2.574 -10.913 1.00 93.88 78 ILE A O 1
ATOM 619 N N . GLN A 1 79 ? 2.110 1.058 -11.701 1.00 91.81 79 GLN A N 1
ATOM 620 C CA . GLN A 1 79 ? 1.715 0.560 -10.380 1.00 91.81 79 GLN A CA 1
ATOM 621 C C . GLN A 1 79 ? 2.773 -0.358 -9.760 1.00 91.81 79 GLN A C 1
ATOM 623 O O . GLN A 1 79 ? 2.975 -0.348 -8.547 1.00 91.81 79 GLN A O 1
ATOM 628 N N . GLU A 1 80 ? 3.443 -1.159 -10.590 1.00 91.50 80 GLU A N 1
ATOM 629 C CA . GLU A 1 80 ? 4.420 -2.151 -10.158 1.00 91.50 80 GLU A CA 1
ATOM 630 C C . GLU A 1 80 ? 5.578 -2.243 -11.155 1.00 91.50 80 GLU A C 1
ATOM 632 O O . GLU A 1 80 ? 5.378 -2.212 -12.369 1.00 91.50 80 GLU A O 1
ATOM 637 N N . CYS A 1 81 ? 6.794 -2.386 -10.631 1.00 91.69 81 CYS A N 1
ATOM 638 C CA . CYS A 1 81 ? 8.003 -2.625 -11.408 1.00 91.69 81 CYS A CA 1
ATOM 639 C C . CYS A 1 81 ? 8.873 -3.614 -10.639 1.00 91.69 81 CYS A C 1
ATOM 641 O O . CYS A 1 81 ? 9.241 -3.361 -9.490 1.00 91.69 81 CYS A O 1
ATOM 643 N N . HIS A 1 82 ? 9.202 -4.734 -11.274 1.00 87.56 82 HIS A N 1
ATOM 644 C CA . HIS A 1 82 ? 9.931 -5.832 -10.649 1.00 87.56 82 HIS A CA 1
ATOM 645 C C . HIS A 1 82 ? 11.165 -6.154 -11.479 1.00 87.56 82 HIS A C 1
ATOM 647 O O . HIS A 1 82 ? 11.047 -6.346 -12.681 1.00 87.56 82 HIS A O 1
ATOM 653 N N . LEU A 1 83 ? 12.323 -6.245 -10.824 1.00 84.75 83 LEU A N 1
ATOM 654 C CA . LEU A 1 83 ? 13.523 -6.820 -11.426 1.00 84.75 83 LEU A CA 1
ATOM 655 C C . LEU A 1 83 ? 13.436 -8.340 -11.283 1.00 84.75 83 LEU A C 1
ATOM 657 O O . LEU A 1 83 ? 13.416 -8.857 -10.159 1.00 84.75 83 LEU A O 1
ATOM 661 N N . VAL A 1 84 ? 13.375 -9.046 -12.405 1.00 83.44 84 VAL A N 1
ATOM 662 C CA . VAL A 1 84 ? 13.240 -10.507 -12.436 1.00 83.44 84 VAL A CA 1
ATOM 663 C C . VAL A 1 84 ? 14.542 -11.167 -12.885 1.00 83.44 84 VAL A C 1
ATOM 665 O O . VAL A 1 84 ? 15.368 -10.560 -13.554 1.00 83.44 84 VAL A O 1
ATOM 668 N N . SER A 1 85 ? 14.769 -12.416 -12.476 1.00 73.12 85 SER A N 1
ATOM 669 C CA . SER A 1 85 ? 15.888 -13.219 -12.975 1.00 73.12 85 SER A CA 1
ATOM 670 C C . SER A 1 85 ? 15.444 -14.052 -14.184 1.00 73.12 85 SER A C 1
ATOM 672 O O . SER A 1 85 ? 14.478 -14.808 -14.091 1.00 73.12 85 SER A O 1
ATOM 674 N N . GLY A 1 86 ? 16.151 -13.949 -15.315 1.00 68.50 86 GLY A N 1
ATOM 675 C CA . GLY A 1 86 ? 15.835 -14.693 -16.543 1.00 68.50 86 GLY A CA 1
ATOM 676 C C . GLY A 1 86 ? 16.468 -14.085 -17.801 1.00 68.50 86 GLY A C 1
ATOM 677 O O . GLY A 1 86 ? 17.449 -13.351 -17.706 1.00 68.50 86 GLY A O 1
ATOM 678 N N . ASP A 1 87 ? 15.900 -14.394 -18.973 1.00 58.19 87 ASP A N 1
ATOM 679 C CA . ASP A 1 87 ? 16.270 -13.786 -20.271 1.00 58.19 87 ASP A CA 1
ATOM 680 C C . ASP A 1 87 ? 15.747 -12.342 -20.431 1.00 58.19 87 ASP A C 1
ATOM 682 O O . ASP A 1 87 ? 16.017 -11.674 -21.431 1.00 58.19 87 ASP A O 1
ATOM 686 N N . PHE A 1 88 ? 15.007 -11.859 -19.434 1.00 56.22 88 PHE A N 1
ATOM 687 C CA . PHE A 1 88 ? 14.433 -10.525 -19.355 1.00 56.22 88 PHE A CA 1
ATOM 688 C C . PHE A 1 88 ? 14.810 -9.936 -17.996 1.00 56.22 88 PHE A C 1
ATOM 690 O O . PHE A 1 88 ? 14.870 -10.672 -17.009 1.00 56.22 88 PHE A O 1
ATOM 697 N N . ASP A 1 89 ? 15.089 -8.637 -17.987 1.00 56.62 89 ASP A N 1
ATOM 698 C CA . ASP A 1 89 ? 15.325 -7.849 -16.779 1.00 56.62 89 ASP A CA 1
ATOM 699 C C . ASP A 1 89 ? 14.086 -6.969 -16.514 1.00 56.62 89 ASP A C 1
ATOM 701 O O . ASP A 1 89 ? 13.339 -6.704 -17.489 1.00 56.62 89 ASP A O 1
#

pLDDT: mean 90.5, std 10.47, range [56.22, 98.5]

InterPro domains:
  IPR000485 AsnC-type HTH domain [PR00033] (3-14)
  IPR000485 AsnC-type HTH domain [PR00033] (14-33)
  IPR000485 AsnC-type HTH domain [PS50956] (1-48)
  IPR011008 Dimeric alpha-beta barrel [SSF54909] (49-89)
  IPR011991 ArsR-like helix-turn-helix domain [cd00090] (1-36)
  IPR019885 Transcription regulator HTH, AsnC-type, conserved site [PS00519] (5-31)
  IPR019887 Transcription regulator AsnC/Lrp, ligand binding domain [PF01037] (51-89)
  IPR019888 Transcription regulator AsnC-like [SM00344] (1-89)
  IPR036388 Winged helix-like DNA-binding domain superfamily [G3DSA:1.10.10.10] (1-39)
  IPR036390 Winged helix DNA-binding domain superfamily [SSF46785] (1-45)

Organism: Vibrio vulnificus (NCBI:txid672)

Sequence (89 aa):
DGRISNVELSKRVGLSPTPCLERVRRLERQGYITGYTALLNPQYLDASLVVFVEITLNRGAPDVFEQFNTAVQKLDDIQECHLVSGDFD

Mean predicted aligned error: 6.16 Å